Protein AF-A0A9D5WI37-F1 (afdb_monomer_lite)

Structure (mmCIF, N/CA/C/O backbone):
data_AF-A0A9D5WI37-F1
#
_entry.id   AF-A0A9D5WI37-F1
#
loop_
_atom_site.group_PDB
_atom_site.id
_atom_site.type_symbol
_atom_site.label_atom_id
_atom_site.label_alt_id
_atom_site.label_comp_id
_atom_site.label_asym_id
_atom_site.label_entity_id
_atom_site.label_seq_id
_atom_site.pdbx_PDB_ins_code
_atom_site.Cartn_x
_atom_site.Cartn_y
_atom_site.Cartn_z
_atom_site.occupancy
_atom_site.B_iso_or_equiv
_atom_site.auth_seq_id
_atom_site.auth_comp_id
_atom_site.auth_asym_id
_atom_site.auth_atom_id
_atom_site.pdbx_PDB_model_num
ATOM 1 N N . MET A 1 1 ? -13.634 -11.709 17.757 1.00 52.56 1 MET A N 1
ATOM 2 C CA . MET A 1 1 ? -12.621 -10.691 18.114 1.00 52.56 1 MET A CA 1
ATOM 3 C C . MET A 1 1 ? -13.103 -9.359 17.554 1.00 52.56 1 MET A C 1
ATOM 5 O O . MET A 1 1 ? -13.208 -9.242 16.342 1.00 52.56 1 MET A O 1
ATOM 9 N N . SER A 1 2 ? -13.528 -8.419 18.404 1.00 63.91 2 SER A N 1
ATOM 10 C CA . SER A 1 2 ? -14.042 -7.122 17.938 1.00 63.91 2 SER A CA 1
ATOM 11 C C . SER A 1 2 ? -12.883 -6.244 17.460 1.00 63.91 2 SER A C 1
ATOM 13 O O . SER A 1 2 ? -11.889 -6.094 18.170 1.00 63.91 2 SER A O 1
ATOM 15 N N . ILE A 1 3 ? -13.001 -5.696 16.251 1.00 67.75 3 ILE A N 1
ATOM 16 C CA . ILE A 1 3 ? -12.073 -4.695 15.699 1.00 67.75 3 ILE A CA 1
ATOM 17 C C . ILE A 1 3 ? -12.535 -3.258 15.990 1.00 67.75 3 ILE A C 1
ATOM 19 O O . ILE A 1 3 ? -11.887 -2.311 15.558 1.00 67.75 3 ILE A O 1
ATOM 23 N N . ALA A 1 4 ? -13.647 -3.083 16.715 1.00 66.38 4 ALA A N 1
ATOM 24 C CA . ALA A 1 4 ? -14.184 -1.766 17.039 1.00 66.38 4 ALA A CA 1
ATOM 25 C C . ALA A 1 4 ? -13.150 -0.942 17.827 1.00 66.38 4 ALA A C 1
ATOM 27 O O . ALA A 1 4 ? -12.675 -1.373 18.878 1.00 66.38 4 ALA A O 1
ATOM 28 N N . GLY A 1 5 ? -12.781 0.222 17.285 1.00 75.38 5 GLY A N 1
ATOM 29 C CA . GLY A 1 5 ? -11.797 1.138 17.871 1.00 75.38 5 GLY A CA 1
ATOM 30 C C . GLY A 1 5 ? -10.326 0.844 17.542 1.00 75.38 5 GLY A C 1
ATOM 31 O O . GLY A 1 5 ? -9.461 1.593 17.992 1.00 75.38 5 GLY A O 1
ATOM 32 N N . LYS A 1 6 ? -10.007 -0.203 16.765 1.00 82.56 6 LYS A N 1
ATOM 33 C CA . LYS A 1 6 ? -8.630 -0.472 16.314 1.00 82.56 6 LYS A CA 1
ATOM 34 C C . LYS A 1 6 ? -8.387 0.116 14.929 1.00 82.56 6 LYS A C 1
ATOM 36 O O . LYS A 1 6 ? -9.159 -0.159 14.018 1.00 82.56 6 LYS A O 1
ATOM 41 N N . LYS A 1 7 ? -7.279 0.847 14.773 1.00 89.75 7 LYS A N 1
ATOM 42 C CA . LYS A 1 7 ? -6.828 1.325 13.462 1.00 89.75 7 LYS A CA 1
ATOM 43 C C . LYS A 1 7 ? -6.277 0.171 12.623 1.00 89.75 7 LYS A C 1
ATOM 45 O O . LYS A 1 7 ? -5.480 -0.621 13.135 1.00 89.75 7 LYS A O 1
ATOM 50 N N . ILE A 1 8 ? -6.664 0.088 11.353 1.00 93.75 8 ILE A N 1
ATOM 51 C CA . ILE A 1 8 ? -6.179 -0.914 10.397 1.00 93.75 8 ILE A CA 1
ATOM 52 C C . ILE A 1 8 ? -5.221 -0.248 9.411 1.00 93.75 8 ILE A C 1
ATOM 54 O O . ILE A 1 8 ? -5.569 0.712 8.727 1.00 93.75 8 ILE A O 1
ATOM 58 N N . GLY A 1 9 ? -4.007 -0.792 9.325 1.00 96.00 9 GLY A N 1
ATOM 59 C CA . GLY A 1 9 ? -3.010 -0.397 8.336 1.00 96.00 9 GLY A CA 1
ATOM 60 C C . GLY A 1 9 ? -2.833 -1.462 7.257 1.00 96.00 9 GLY A C 1
ATOM 61 O O . GLY A 1 9 ? -2.766 -2.651 7.569 1.00 96.00 9 GLY A O 1
ATOM 62 N N . VAL A 1 10 ? -2.708 -1.040 5.999 1.00 97.56 10 VAL A N 1
ATOM 63 C CA . VAL A 1 10 ? -2.328 -1.898 4.868 1.00 97.56 10 VAL A CA 1
ATOM 64 C C . VAL A 1 10 ? -0.982 -1.429 4.321 1.00 97.56 10 VAL A C 1
ATOM 66 O O . VAL A 1 10 ? -0.799 -0.248 4.041 1.00 97.56 10 VAL A O 1
ATOM 69 N N . ALA A 1 11 ? -0.040 -2.359 4.161 1.00 98.25 11 ALA A N 1
ATOM 70 C CA . ALA A 1 11 ? 1.293 -2.083 3.632 1.00 98.25 11 ALA A CA 1
ATOM 71 C C . ALA A 1 11 ? 1.493 -2.779 2.280 1.00 98.25 11 ALA A C 1
ATOM 73 O O . ALA A 1 11 ? 1.463 -4.008 2.190 1.00 98.25 11 ALA A O 1
ATOM 74 N N . LEU A 1 12 ? 1.718 -1.993 1.227 1.00 98.50 12 LEU A N 1
ATOM 75 C CA . LEU A 1 12 ? 1.971 -2.479 -0.126 1.00 98.50 12 LEU A CA 1
ATOM 76 C C . LEU A 1 12 ? 3.482 -2.565 -0.378 1.00 98.50 12 LEU A C 1
ATOM 78 O O . LEU A 1 12 ? 4.155 -1.560 -0.622 1.00 98.50 12 LEU A O 1
ATOM 82 N N . SER A 1 13 ? 4.027 -3.779 -0.326 1.00 98.50 13 SER A N 1
ATOM 83 C CA . SER A 1 13 ? 5.447 -4.029 -0.596 1.00 98.50 13 SER A CA 1
ATOM 84 C C . SER A 1 13 ? 5.848 -3.702 -2.042 1.00 98.50 13 SER A C 1
ATOM 86 O O . SER A 1 13 ? 5.022 -3.693 -2.960 1.00 98.50 13 SER A O 1
ATOM 88 N N . GLY A 1 14 ? 7.143 -3.445 -2.244 1.00 98.25 14 GLY A N 1
ATOM 89 C CA . GLY A 1 14 ? 7.732 -3.185 -3.556 1.00 98.25 14 GLY A CA 1
ATOM 90 C C . GLY A 1 14 ? 7.962 -4.450 -4.388 1.00 98.25 14 GLY A C 1
ATOM 91 O O . GLY A 1 14 ? 7.950 -5.568 -3.885 1.00 98.25 14 GLY A O 1
ATOM 92 N N . GLY A 1 15 ? 8.199 -4.257 -5.685 1.00 98.00 15 GLY A N 1
ATOM 93 C CA . GLY A 1 15 ? 8.447 -5.347 -6.643 1.00 98.00 15 GLY A CA 1
ATOM 94 C C . GLY A 1 15 ? 8.202 -4.953 -8.102 1.00 98.00 15 GLY A C 1
ATOM 95 O O . GLY A 1 15 ? 7.834 -5.798 -8.921 1.00 98.00 15 GLY A O 1
ATOM 96 N N . GLY A 1 16 ? 8.346 -3.660 -8.418 1.00 97.81 16 GLY A N 1
ATOM 97 C CA . GLY A 1 16 ? 8.013 -3.092 -9.726 1.00 97.81 16 GLY A CA 1
ATOM 98 C C . GLY A 1 16 ? 6.556 -3.336 -10.131 1.00 97.81 16 GLY A C 1
ATOM 99 O O . GLY A 1 16 ? 5.660 -3.418 -9.288 1.00 97.81 16 GLY A O 1
ATOM 100 N N . TYR A 1 17 ? 6.322 -3.500 -11.431 1.00 98.19 17 TYR A N 1
ATOM 101 C CA . TYR A 1 17 ? 4.978 -3.687 -11.984 1.00 98.19 17 TYR A CA 1
ATOM 102 C C . TYR A 1 17 ? 4.272 -4.969 -11.523 1.00 98.19 17 TYR A C 1
ATOM 104 O O . TYR A 1 17 ? 3.044 -4.994 -11.465 1.00 98.19 17 TYR A O 1
ATOM 112 N N . ARG A 1 18 ? 5.013 -6.018 -11.133 1.00 98.19 18 ARG A N 1
ATOM 113 C CA . ARG A 1 18 ? 4.395 -7.236 -10.578 1.00 98.19 18 ARG A CA 1
ATOM 114 C C . ARG A 1 18 ? 3.699 -6.950 -9.250 1.00 98.19 18 ARG A C 1
ATOM 116 O O . ARG A 1 18 ? 2.569 -7.384 -9.052 1.00 98.19 18 ARG A O 1
ATOM 123 N N . ALA A 1 19 ? 4.355 -6.188 -8.371 1.00 98.50 19 ALA A N 1
ATOM 124 C CA . ALA A 1 19 ? 3.753 -5.762 -7.112 1.00 98.50 19 ALA A CA 1
ATOM 125 C C . ALA A 1 19 ? 2.551 -4.841 -7.357 1.00 98.50 19 ALA A C 1
ATOM 127 O O . ALA A 1 19 ? 1.511 -5.042 -6.740 1.00 98.50 19 ALA A O 1
ATOM 128 N N . ALA A 1 20 ? 2.650 -3.898 -8.303 1.00 98.50 20 ALA A N 1
ATOM 129 C CA . ALA A 1 20 ? 1.522 -3.040 -8.666 1.00 98.50 20 ALA A CA 1
ATOM 130 C C . ALA A 1 20 ? 0.278 -3.863 -9.061 1.00 98.50 20 ALA A C 1
ATOM 132 O O . ALA A 1 20 ? -0.784 -3.708 -8.456 1.00 98.50 20 ALA A O 1
ATOM 133 N N . ALA A 1 21 ? 0.426 -4.797 -10.008 1.00 98.56 21 ALA A N 1
ATOM 134 C CA . ALA A 1 21 ? -0.663 -5.660 -10.465 1.00 98.56 21 ALA A CA 1
ATOM 135 C C . ALA A 1 21 ? -1.254 -6.524 -9.338 1.00 98.56 21 ALA A C 1
ATOM 137 O O . ALA A 1 21 ? -2.475 -6.601 -9.194 1.00 98.56 21 ALA A O 1
ATOM 138 N N . TYR A 1 22 ? -0.398 -7.127 -8.506 1.00 98.56 22 TYR A N 1
ATOM 139 C CA . TYR A 1 22 ? -0.838 -7.903 -7.347 1.00 98.56 22 TYR A CA 1
ATOM 140 C C . TYR A 1 22 ? -1.668 -7.048 -6.381 1.00 98.56 22 TYR A C 1
ATOM 142 O O . TYR A 1 22 ? -2.771 -7.432 -5.993 1.00 98.56 22 TYR A O 1
ATOM 150 N N . HIS A 1 23 ? -1.186 -5.848 -6.049 1.00 98.56 23 HIS A N 1
ATOM 151 C CA . HIS A 1 23 ? -1.864 -4.966 -5.104 1.00 98.56 23 HIS A CA 1
ATOM 152 C C . HIS A 1 23 ? -3.185 -4.407 -5.638 1.00 98.56 23 HIS A C 1
ATOM 154 O 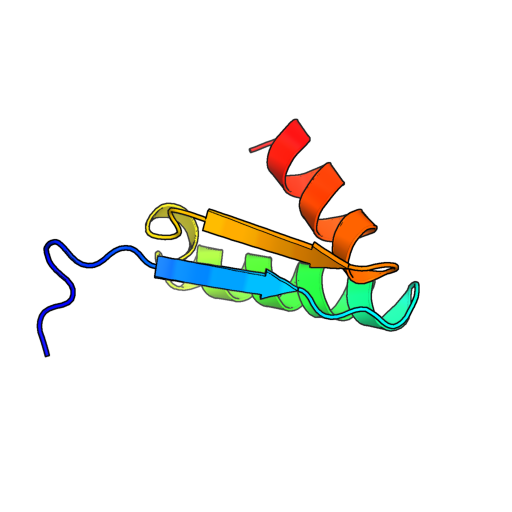O . HIS A 1 23 ? -4.101 -4.208 -4.846 1.00 98.56 23 HIS A O 1
ATOM 160 N N . ILE A 1 24 ? -3.347 -4.232 -6.957 1.00 98.25 24 ILE A N 1
ATOM 161 C CA . ILE A 1 24 ? -4.661 -3.917 -7.553 1.00 98.25 24 ILE A CA 1
ATOM 162 C C . ILE A 1 24 ? -5.660 -5.031 -7.215 1.00 98.25 24 ILE A C 1
ATOM 164 O O . ILE A 1 24 ? -6.780 -4.757 -6.781 1.00 98.25 24 ILE A O 1
ATOM 168 N N . GLY A 1 25 ? -5.253 -6.294 -7.374 1.00 98.44 25 GLY A N 1
ATOM 169 C CA . GLY A 1 25 ? -6.058 -7.453 -6.986 1.00 98.44 25 GLY A CA 1
ATOM 170 C C . GLY A 1 25 ? -6.385 -7.459 -5.491 1.00 98.44 25 GLY A C 1
ATOM 171 O O . GLY A 1 25 ? -7.547 -7.623 -5.118 1.00 98.44 25 GLY A O 1
ATOM 172 N N . THR A 1 26 ? -5.385 -7.201 -4.646 1.00 98.25 26 THR A N 1
ATOM 173 C CA . THR A 1 26 ? -5.533 -7.124 -3.185 1.00 98.25 26 THR A CA 1
ATOM 174 C C . THR A 1 26 ? -6.555 -6.070 -2.764 1.00 98.25 26 THR A C 1
ATOM 176 O O . THR A 1 26 ? -7.490 -6.389 -2.030 1.00 98.25 26 THR A O 1
ATOM 179 N N . LEU A 1 27 ? -6.442 -4.832 -3.261 1.00 97.88 27 LEU A N 1
ATOM 180 C CA . LEU A 1 27 ? -7.390 -3.764 -2.929 1.00 97.88 27 LEU A CA 1
ATOM 181 C C . LEU A 1 27 ? -8.802 -4.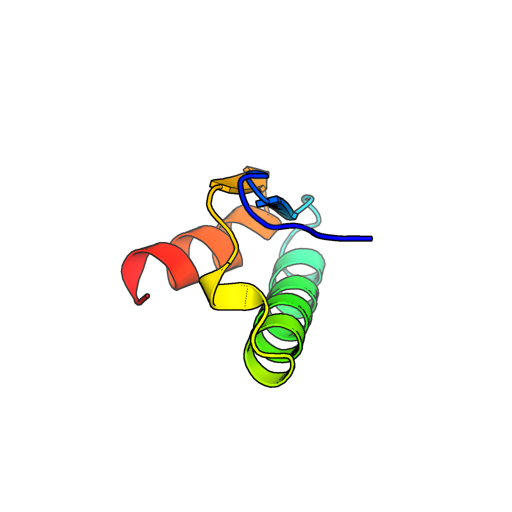088 -3.441 1.00 97.88 27 LEU A C 1
ATOM 183 O O . LEU A 1 27 ? -9.774 -3.905 -2.710 1.00 97.88 27 LEU A O 1
ATOM 187 N N . ARG A 1 28 ? -8.940 -4.672 -4.642 1.00 98.06 28 ARG A N 1
ATOM 188 C CA . ARG A 1 28 ? -10.246 -5.138 -5.152 1.00 98.06 28 ARG A CA 1
ATOM 189 C C . ARG A 1 28 ? -10.866 -6.220 -4.266 1.00 98.06 28 ARG A C 1
ATOM 191 O O . ARG A 1 28 ? -12.084 -6.224 -4.090 1.00 98.06 28 ARG A O 1
ATOM 198 N N . ALA A 1 29 ? -10.066 -7.135 -3.723 1.00 98.38 29 ALA A N 1
ATOM 199 C CA . ALA A 1 29 ? -10.550 -8.162 -2.805 1.00 98.38 29 ALA A CA 1
ATOM 200 C C . ALA A 1 29 ? -11.003 -7.552 -1.470 1.00 98.38 29 ALA A C 1
ATOM 202 O O . ALA A 1 29 ? -12.110 -7.840 -1.018 1.00 98.38 29 ALA A O 1
ATOM 203 N N . LEU A 1 30 ? -10.206 -6.652 -0.882 1.00 97.12 30 LEU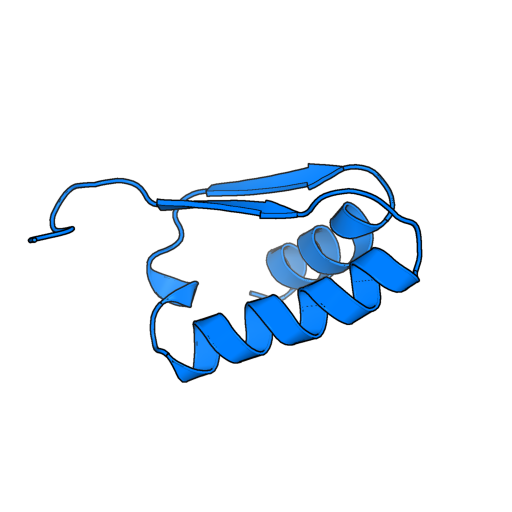 A N 1
ATOM 204 C CA . LEU A 1 30 ? -10.579 -5.936 0.344 1.00 97.12 30 LEU A CA 1
ATOM 205 C C . LEU A 1 30 ? -11.863 -5.118 0.167 1.00 97.12 30 LEU A C 1
ATOM 207 O O . LEU A 1 30 ? -12.705 -5.106 1.065 1.00 97.12 30 LEU A O 1
ATOM 211 N N . HIS A 1 31 ? -12.040 -4.483 -0.995 1.00 96.88 31 HIS A N 1
ATOM 212 C CA . HIS A 1 31 ? -13.263 -3.759 -1.336 1.00 96.88 31 HIS A CA 1
ATOM 213 C C . HIS A 1 31 ? -14.473 -4.701 -1.391 1.00 96.88 31 HIS A C 1
ATOM 215 O O . HIS A 1 31 ? -15.482 -4.453 -0.740 1.00 96.88 31 HIS A O 1
ATOM 221 N N . ARG A 1 32 ? -14.359 -5.843 -2.089 1.00 98.25 32 ARG A N 1
ATOM 222 C CA . ARG A 1 32 ? -15.432 -6.857 -2.154 1.00 98.25 32 ARG A CA 1
ATOM 223 C C . ARG A 1 32 ? -15.818 -7.423 -0.786 1.00 98.25 32 ARG A C 1
ATOM 225 O O . ARG A 1 32 ? -16.957 -7.833 -0.609 1.00 98.25 32 ARG A O 1
ATOM 232 N N . LEU A 1 33 ? -14.881 -7.457 0.160 1.00 97.06 33 LEU A N 1
ATOM 233 C CA . LEU A 1 33 ? -15.113 -7.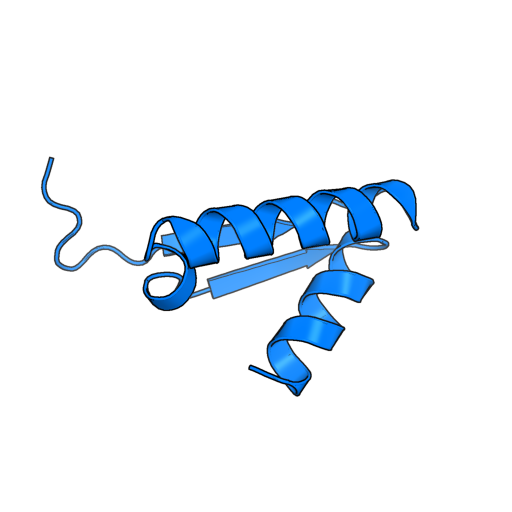918 1.529 1.00 97.06 33 LEU A CA 1
ATOM 234 C C . LEU A 1 33 ? -15.661 -6.820 2.462 1.00 97.06 33 LEU A C 1
ATOM 236 O O . LEU A 1 33 ? -15.888 -7.094 3.639 1.00 97.06 33 LEU A O 1
ATOM 240 N N . GLY A 1 34 ? -15.840 -5.581 1.985 1.00 95.00 34 GLY A N 1
ATOM 241 C CA . GLY A 1 34 ? -16.248 -4.447 2.827 1.00 95.00 34 GLY A CA 1
ATOM 242 C C . GLY A 1 34 ? -15.217 -4.101 3.910 1.00 95.00 34 GLY A C 1
ATOM 243 O O . GLY A 1 34 ? -15.567 -3.617 4.990 1.00 95.00 34 GLY A O 1
ATOM 244 N N . LEU A 1 35 ? -13.945 -4.429 3.664 1.00 94.31 35 LEU A N 1
ATOM 245 C CA . LEU A 1 35 ? -12.836 -4.182 4.588 1.00 94.31 35 LEU A CA 1
ATOM 246 C C . LEU A 1 35 ? -12.022 -2.954 4.197 1.00 94.31 35 LEU A C 1
ATOM 248 O O . LEU A 1 35 ? -11.393 -2.356 5.063 1.00 94.31 35 LEU A O 1
ATOM 252 N N . LEU A 1 36 ? -12.023 -2.585 2.915 1.00 95.25 36 LEU A N 1
ATOM 253 C CA . LEU A 1 36 ? -11.181 -1.503 2.414 1.00 95.25 36 LEU A CA 1
ATOM 254 C C . LEU A 1 36 ? -11.537 -0.139 3.032 1.00 95.25 36 LEU A C 1
ATOM 256 O O . LEU A 1 36 ? -10.634 0.619 3.373 1.00 95.25 36 LEU A O 1
ATOM 260 N N . ASP A 1 37 ? -12.822 0.121 3.283 1.00 92.31 37 ASP A N 1
ATOM 261 C CA . ASP A 1 37 ? -13.304 1.358 3.926 1.00 92.31 37 ASP A CA 1
ATOM 262 C C . ASP A 1 37 ? -12.937 1.451 5.413 1.00 92.31 37 ASP A C 1
ATOM 264 O O . ASP A 1 37 ? -13.083 2.496 6.040 1.00 92.31 37 ASP A O 1
ATOM 268 N N . LYS A 1 38 ? -12.456 0.347 5.994 1.00 92.88 38 LYS A N 1
ATOM 269 C CA . LYS A 1 38 ? -12.001 0.272 7.386 1.00 92.88 38 LYS A CA 1
ATOM 270 C C . LYS A 1 38 ? -10.490 0.468 7.514 1.00 92.88 38 LYS A C 1
ATOM 272 O O . LYS A 1 38 ? -9.971 0.345 8.617 1.00 92.88 38 LYS A O 1
ATOM 277 N N . VAL A 1 39 ? -9.780 0.689 6.405 1.00 94.44 39 VAL A N 1
ATOM 278 C CA . VAL A 1 39 ? -8.330 0.919 6.391 1.00 94.44 39 VAL A CA 1
ATOM 279 C C . VAL A 1 39 ? -8.055 2.396 6.657 1.00 94.44 39 VAL A C 1
ATOM 281 O O . VAL A 1 39 ? -8.347 3.247 5.819 1.00 94.44 39 VAL A O 1
ATOM 284 N N . ASP A 1 40 ? -7.451 2.681 7.807 1.00 94.50 40 ASP A N 1
ATOM 285 C CA . ASP A 1 40 ? -7.091 4.032 8.245 1.00 94.50 40 ASP A CA 1
ATOM 286 C C . ASP A 1 40 ? -5.772 4.521 7.644 1.00 94.50 40 ASP A C 1
ATOM 288 O O . ASP A 1 40 ? -5.557 5.722 7.501 1.00 94.50 40 ASP A O 1
ATOM 292 N N . VAL A 1 41 ? -4.850 3.599 7.357 1.00 95.50 41 VAL A N 1
ATOM 293 C CA . VAL A 1 41 ? -3.497 3.934 6.901 1.00 95.50 41 VAL A CA 1
ATOM 294 C C . VAL A 1 41 ? -3.090 3.023 5.754 1.00 95.50 41 VAL A C 1
ATOM 296 O O . VAL A 1 41 ? -3.124 1.798 5.877 1.00 95.50 41 VAL A O 1
ATOM 299 N N . LEU A 1 42 ? -2.628 3.626 4.661 1.00 97.06 42 LEU A N 1
ATOM 300 C CA . LEU A 1 42 ? -1.992 2.927 3.554 1.00 97.06 42 LEU A CA 1
ATOM 301 C C . LEU A 1 42 ? -0.515 3.329 3.488 1.00 97.06 42 LEU A C 1
ATOM 303 O O . LEU A 1 42 ? -0.189 4.507 3.364 1.00 97.06 42 LEU A O 1
ATOM 307 N N . SER A 1 43 ? 0.390 2.356 3.564 1.00 98.06 43 SER A N 1
ATOM 308 C CA . SER A 1 43 ? 1.818 2.563 3.315 1.00 98.06 43 SER A CA 1
ATOM 309 C C . SER A 1 43 ? 2.252 1.793 2.077 1.00 98.06 43 SER A C 1
ATOM 311 O O . SER A 1 43 ? 1.660 0.777 1.708 1.00 98.06 43 SER A O 1
ATOM 313 N N . SER A 1 44 ? 3.277 2.284 1.387 1.00 98.31 44 SER A N 1
ATOM 314 C CA . SER A 1 44 ? 3.788 1.615 0.196 1.00 98.31 44 SER A CA 1
ATOM 315 C C . SER A 1 44 ? 5.250 1.949 -0.057 1.00 98.31 44 SER A C 1
ATOM 317 O O . SER A 1 44 ? 5.739 2.985 0.390 1.00 98.31 44 SER A O 1
ATOM 319 N N . VAL A 1 45 ? 5.936 1.081 -0.801 1.00 98.62 45 VAL A N 1
ATOM 320 C CA . VAL A 1 45 ? 7.291 1.348 -1.300 1.00 98.62 45 VAL A CA 1
ATOM 321 C C . VAL A 1 45 ? 7.439 0.912 -2.758 1.00 98.62 45 VAL A C 1
ATOM 323 O O . VAL A 1 45 ? 6.883 -0.107 -3.180 1.00 98.62 45 VAL A O 1
ATOM 326 N N . SER A 1 46 ? 8.262 1.641 -3.520 1.00 98.19 46 SER A N 1
ATOM 327 C CA . SER A 1 46 ? 8.670 1.286 -4.888 1.00 98.19 46 SER A CA 1
ATOM 328 C C . SER A 1 46 ? 7.462 0.938 -5.785 1.00 98.19 46 SER A C 1
ATOM 330 O O . SER A 1 46 ? 6.528 1.722 -5.895 1.00 98.19 46 SER A O 1
ATOM 332 N N . GLY A 1 47 ? 7.443 -0.238 -6.421 1.00 98.12 47 GLY A N 1
ATOM 333 C CA . GLY A 1 47 ? 6.347 -0.666 -7.299 1.00 98.12 47 GLY A CA 1
ATOM 334 C C . GLY A 1 47 ? 4.963 -0.719 -6.637 1.00 98.12 47 GLY A C 1
ATOM 335 O O . GLY A 1 47 ? 3.966 -0.495 -7.317 1.00 98.12 47 GLY A O 1
ATOM 336 N N . GLY A 1 48 ? 4.879 -0.948 -5.320 1.00 98.44 48 GLY A N 1
ATOM 337 C CA . GLY A 1 48 ? 3.605 -0.895 -4.595 1.00 98.44 48 GLY A CA 1
ATOM 338 C C . GLY A 1 48 ? 3.021 0.518 -4.519 1.00 98.44 48 GLY A C 1
ATOM 339 O O . GLY A 1 48 ? 1.801 0.678 -4.461 1.00 98.44 48 GLY A O 1
ATOM 340 N N . SER A 1 49 ? 3.877 1.541 -4.606 1.00 98.44 49 SER A N 1
ATOM 341 C CA . SER A 1 49 ? 3.469 2.945 -4.595 1.00 98.44 49 SER A CA 1
ATOM 342 C C . SER A 1 49 ? 2.708 3.361 -5.846 1.00 98.44 49 SER A C 1
ATOM 344 O O . SER A 1 49 ? 1.935 4.304 -5.771 1.00 98.44 49 SER A O 1
ATOM 346 N N . ILE A 1 50 ? 2.839 2.642 -6.966 1.00 98.38 50 ILE A N 1
ATOM 347 C CA . ILE A 1 50 ? 2.057 2.918 -8.183 1.00 98.38 50 ILE A CA 1
ATOM 348 C C . ILE A 1 50 ? 0.565 2.710 -7.899 1.00 98.38 50 ILE A C 1
ATOM 350 O O . ILE A 1 50 ? -0.248 3.603 -8.124 1.00 98.38 50 ILE A O 1
ATOM 354 N N . THR A 1 51 ? 0.213 1.545 -7.348 1.00 98.19 51 THR A N 1
ATOM 355 C CA . THR A 1 51 ? -1.173 1.218 -6.992 1.00 98.19 51 THR A CA 1
ATOM 356 C C . THR A 1 51 ? -1.669 2.072 -5.833 1.00 98.19 51 THR A C 1
ATOM 358 O O . THR A 1 51 ? -2.785 2.575 -5.909 1.00 98.19 51 THR A O 1
ATOM 361 N N . ALA A 1 52 ? -0.856 2.262 -4.783 1.00 98.06 52 ALA A N 1
ATOM 362 C CA . ALA A 1 52 ? -1.244 3.106 -3.651 1.00 98.06 52 ALA A CA 1
ATOM 363 C C . ALA A 1 52 ? -1.509 4.554 -4.076 1.00 98.06 52 ALA A C 1
ATOM 365 O O . ALA A 1 52 ? -2.542 5.099 -3.713 1.00 98.06 52 ALA A O 1
ATOM 366 N N . ALA A 1 53 ? -0.617 5.164 -4.863 1.00 97.81 53 ALA A N 1
ATOM 367 C CA . ALA A 1 53 ? -0.783 6.545 -5.303 1.00 97.81 53 ALA A CA 1
ATOM 368 C C . ALA A 1 53 ? -2.002 6.699 -6.216 1.00 97.81 53 ALA A C 1
ATOM 370 O O . ALA A 1 53 ? -2.788 7.620 -6.022 1.00 97.81 53 ALA A O 1
ATOM 371 N N . TYR A 1 54 ? -2.199 5.785 -7.175 1.00 97.44 54 TYR A N 1
ATOM 372 C CA . TYR A 1 54 ? -3.397 5.812 -8.014 1.00 97.44 54 TYR A CA 1
ATOM 373 C C . TYR A 1 54 ? -4.667 5.696 -7.170 1.00 97.44 54 TYR A C 1
ATOM 375 O O . TYR A 1 54 ? -5.594 6.471 -7.366 1.00 97.44 54 TYR A O 1
ATOM 383 N N . TYR A 1 55 ? -4.696 4.760 -6.221 1.00 96.81 55 TYR A N 1
ATOM 384 C CA . TYR A 1 55 ? -5.841 4.574 -5.344 1.00 96.81 55 TYR A CA 1
ATOM 385 C C . TYR A 1 55 ? -6.125 5.821 -4.502 1.00 96.81 55 TYR A C 1
ATOM 387 O O . TYR A 1 55 ? -7.225 6.339 -4.591 1.00 96.81 55 TYR A O 1
ATOM 395 N N . GLU A 1 56 ? -5.147 6.357 -3.768 1.00 95.31 56 GLU A N 1
ATOM 396 C CA . GLU A 1 56 ? -5.349 7.529 -2.897 1.00 95.31 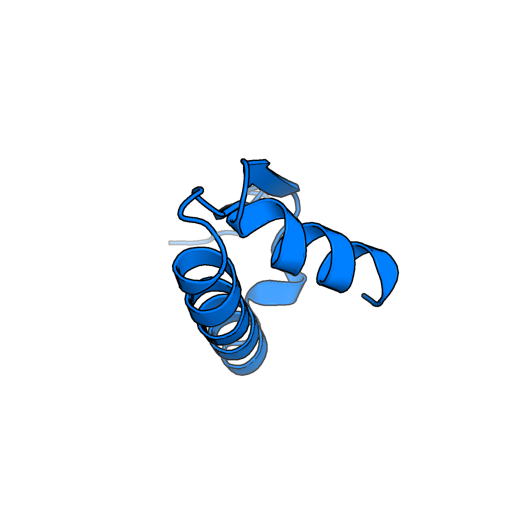56 GLU A CA 1
ATOM 397 C C . GLU A 1 56 ? -5.736 8.804 -3.666 1.00 95.31 56 GLU A C 1
ATOM 399 O O . GLU A 1 56 ? -6.440 9.652 -3.128 1.00 95.31 56 GLU A O 1
ATOM 404 N N . LEU A 1 57 ? -5.331 8.940 -4.933 1.00 96.69 57 LEU A N 1
ATOM 405 C CA . LEU A 1 57 ? -5.731 10.072 -5.779 1.00 96.69 57 LEU A CA 1
ATOM 406 C C . LEU A 1 57 ? -7.160 9.959 -6.341 1.00 96.69 57 LEU A C 1
ATOM 408 O O . LEU A 1 57 ? -7.683 10.954 -6.836 1.00 96.69 57 LEU A O 1
ATOM 412 N N . HIS A 1 58 ? -7.770 8.771 -6.308 1.00 92.94 58 HIS A N 1
ATOM 413 C CA . HIS A 1 58 ? -9.078 8.493 -6.924 1.00 92.94 58 HIS A CA 1
ATOM 414 C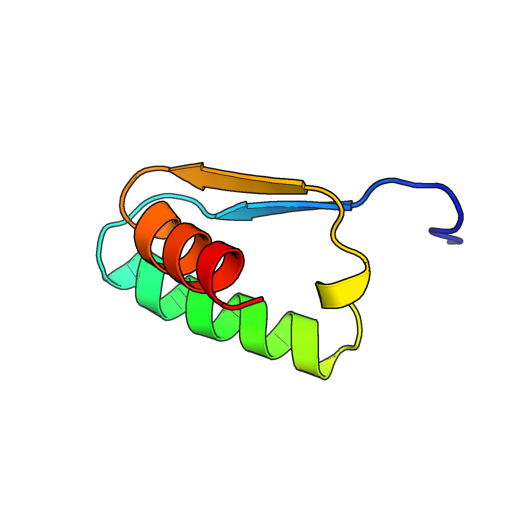 C . HIS A 1 58 ? -10.061 7.798 -5.969 1.00 92.94 58 HIS A C 1
ATOM 416 O O . HIS A 1 58 ? -11.048 7.218 -6.425 1.00 92.94 58 HIS A O 1
ATOM 422 N N . LYS A 1 59 ? -9.750 7.792 -4.674 1.00 74.44 59 LYS A N 1
ATOM 423 C CA . LYS A 1 59 ? -10.558 7.166 -3.630 1.00 74.44 59 LYS A CA 1
ATOM 424 C C . LYS A 1 59 ? -11.785 8.007 -3.298 1.00 74.44 59 LYS A C 1
ATOM 426 O O . LYS A 1 59 ? -11.661 9.252 -3.280 1.00 74.44 59 LYS A O 1
#

Foldseek 3Di:
DDCPPPAAEDEQEADAQVSLVVVVVVLVVCVVVVNNVRHPYYHYDHNSVVNVVVVVVPD

pLDDT: mean 93.7, std 9.75, range [52.56, 98.62]

Sequence (59 aa):
MSIAGKKIGVALSGGGYRAAAYHIGTLRALHRLGLLDKVDVLSSVSGGSITAAYYELHK

Secondary structure (DSSP, 8-state):
---TT--EEEEE---HHHHHHHHHHHHHHHHHTT-GGGEEEEEE-TTHHHHHHHHHH--

Radius of gyration: 11.72 Å; chains: 1; bounding box: 25×21×30 Å